Protein AF-A0A9X0D4T4-F1 (afdb_monomer)

Solvent-accessible surface area (backbone atoms only — not comparable to full-atom values): 9207 Å² total; per-residue (Å²): 117,72,68,51,59,40,46,72,45,82,53,63,69,61,28,42,54,52,50,53,58,51,48,72,70,42,60,69,71,60,30,54,51,49,54,53,46,39,51,50,53,17,57,51,31,72,43,23,92,80,70,70,37,40,46,59,63,51,12,64,61,49,25,68,76,72,54,79,79,67,90,88,65,51,74,67,57,53,60,59,43,52,60,27,39,20,51,43,44,21,44,51,21,50,55,42,35,51,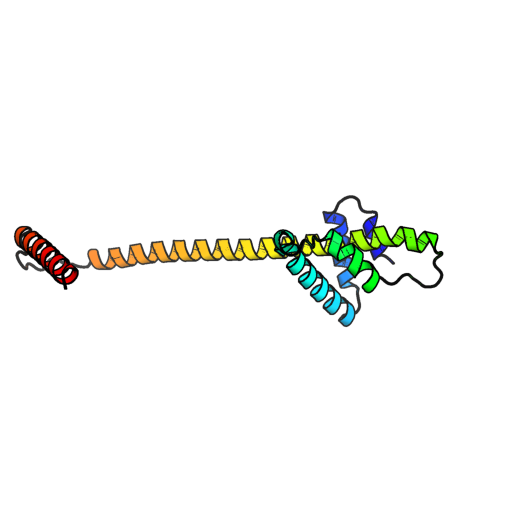51,52,53,52,53,54,50,53,51,53,53,53,49,52,51,50,54,51,53,51,51,53,50,54,55,49,56,56,49,59,66,63,77,61,70,72,91,70,98,71,87,76,87,53,74,65,57,58,49,51,53,54,51,54,53,51,53,54,55,54,57,63,73,76,110

Nearest PDB structures (foldseek):
  5c5s-assembly4_D  TM=9.580E-01  e=3.072E-06  Homo sapiens
  5hpy-assembly2_D  TM=9.624E-01  e=3.850E-06  Homo sapiens
  5c5s-assembly2_B  TM=9.501E-01  e=8.485E-06  Homo sapiens
  2osa-assembly1_A  TM=9.291E-01  e=1.510E-04  Homo sapiens
  3byi-assembly1_A  TM=8.716E-01  e=2.540E-03  Homo sapiens

Organism: NCBI:txid174260

Radius of gyration: 32.15 Å; Cα contacts (8 Å, |Δi|>4): 89; chains: 1; bounding box: 68×30×88 Å

Secondary structure (DSSP, 8-state):
-HHHHHTT---HHHHHHHHHHHHHTS-HHHHHHHHHHHHHHHHHHHTHHHH---HHHHHHHHHHHHSPPPTT--HHHHHHHHHHHHHHHHHHHHHHHHHHHHHHHHHHHHHHHHHHHHHHHHHHHHHHTTTT----------HHHHHHHHHHHHHHHHHHTT-

Sequence (163 aa):
MDFIRTAELTEEKLRLQALYSLVQKLPRASRNTLERLVFHLARISQHQEENLMNANALSIIWAQCIMATPPGMSALECMQDVGKQTKCLETLIIGQLSKIRSTINNIRVIDSASVSAHKSLSMLNLNDEDDGLVENDLEGETEEEKRLLTEQLFELREAESLS

Foldseek 3Di:
DVLLVLLVDPDLVSSLVSLVVVLVVDDPVLSVVLVVVLLVLLVVLVVCVPVVRHLLNVLLPCLPVNPDDDPPDDPVVVVVSSVSSSSSSSSSSVVSNVVVVVVVVVVVVVVVVVVVVVVVVVVVVVVVVVVPPDDDDDDDPDVVVVVVVVVVVVVVVVVVVVD

Mean predicted aligned error: 12.9 Å

pLDDT: mean 86.14, std 16.39, range [37.66, 98.69]

Structure (mmCIF, N/CA/C/O backbone):
data_AF-A0A9X0D4T4-F1
#
_entry.id   AF-A0A9X0D4T4-F1
#
loop_
_atom_site.group_PDB
_atom_site.id
_atom_site.type_symbol
_atom_site.label_atom_id
_atom_site.label_alt_id
_atom_site.label_comp_id
_atom_site.label_asym_id
_atom_site.label_entity_id
_atom_site.label_seq_id
_atom_site.pdbx_PDB_ins_code
_atom_site.Cartn_x
_atom_site.Cartn_y
_atom_site.Cartn_z
_atom_site.occupancy
_atom_site.B_iso_or_equiv
_atom_site.auth_seq_id
_atom_site.auth_comp_id
_atom_site.auth_asym_id
_atom_site.auth_atom_id
_atom_site.pdbx_PDB_model_num
ATOM 1 N N . MET A 1 1 ? 3.519 -2.052 -19.799 1.00 55.84 1 MET A N 1
ATOM 2 C CA . MET A 1 1 ? 3.297 -2.193 -18.345 1.00 55.84 1 MET A CA 1
ATOM 3 C C . MET A 1 1 ? 2.460 -1.021 -17.854 1.00 55.84 1 MET A C 1
ATOM 5 O O . MET A 1 1 ? 3.005 0.042 -17.588 1.00 55.84 1 MET A O 1
ATOM 9 N N . ASP A 1 2 ? 1.141 -1.192 -17.761 1.00 78.94 2 ASP A N 1
ATOM 10 C CA . ASP A 1 2 ? 0.229 -0.109 -17.351 1.00 78.94 2 ASP A CA 1
ATOM 11 C C . ASP A 1 2 ? 0.446 0.337 -15.898 1.00 78.94 2 ASP A C 1
ATOM 13 O O . ASP A 1 2 ? 0.215 1.498 -15.575 1.00 78.94 2 ASP A O 1
ATOM 17 N N . PHE A 1 3 ? 0.964 -0.550 -15.039 1.00 84.81 3 PHE A N 1
ATOM 18 C CA . PHE A 1 3 ? 1.282 -0.237 -13.643 1.00 84.81 3 PHE A CA 1
ATOM 19 C C . PHE A 1 3 ? 2.273 0.924 -13.525 1.00 84.81 3 PHE A C 1
ATOM 21 O O . PHE A 1 3 ? 1.989 1.893 -12.829 1.00 84.81 3 PHE A O 1
ATOM 28 N N . ILE A 1 4 ? 3.384 0.877 -14.262 1.00 88.12 4 ILE A N 1
ATOM 29 C CA . ILE A 1 4 ? 4.441 1.899 -14.213 1.00 88.12 4 ILE A CA 1
ATOM 30 C C . ILE A 1 4 ? 3.917 3.282 -14.607 1.00 88.12 4 ILE A C 1
ATOM 32 O O . ILE A 1 4 ? 4.277 4.279 -13.985 1.00 88.12 4 ILE A O 1
ATOM 36 N N . ARG A 1 5 ? 3.005 3.346 -15.585 1.00 90.38 5 ARG A N 1
ATOM 37 C CA . ARG A 1 5 ? 2.382 4.605 -16.026 1.00 90.38 5 ARG A CA 1
ATOM 38 C C . ARG A 1 5 ? 1.526 5.245 -14.936 1.00 90.38 5 ARG A C 1
ATOM 40 O O . ARG A 1 5 ? 1.469 6.463 -14.845 1.00 90.38 5 ARG A O 1
ATOM 47 N N . THR A 1 6 ? 0.910 4.456 -14.050 1.00 92.94 6 THR A N 1
ATOM 48 C CA . THR A 1 6 ? 0.145 5.030 -12.928 1.00 92.94 6 THR A CA 1
ATOM 49 C C . THR A 1 6 ? 1.018 5.842 -11.969 1.00 92.94 6 THR A C 1
ATOM 51 O O . THR A 1 6 ? 0.506 6.742 -11.307 1.00 92.94 6 THR A O 1
ATOM 54 N N . ALA A 1 7 ? 2.334 5.593 -11.918 1.00 91.50 7 ALA A N 1
ATOM 55 C CA . ALA A 1 7 ? 3.261 6.354 -11.081 1.00 91.50 7 ALA A CA 1
ATOM 56 C C . ALA A 1 7 ? 3.351 7.841 -11.478 1.00 91.50 7 ALA A C 1
ATOM 58 O O . ALA A 1 7 ? 3.723 8.675 -10.644 1.00 91.50 7 ALA A O 1
ATOM 59 N N . GLU A 1 8 ? 2.995 8.164 -12.724 1.00 92.12 8 GLU A N 1
ATOM 60 C CA . GLU A 1 8 ? 2.984 9.520 -13.287 1.00 92.12 8 GLU A CA 1
ATOM 61 C C . GLU A 1 8 ? 1.774 10.333 -12.809 1.00 92.12 8 GLU A C 1
ATOM 63 O O . GLU A 1 8 ? 1.803 11.559 -12.846 1.00 92.12 8 GLU A O 1
ATOM 68 N N . LEU A 1 9 ? 0.736 9.674 -12.280 1.00 93.56 9 LEU A N 1
ATOM 69 C CA . LEU A 1 9 ? -0.386 10.355 -11.641 1.00 93.56 9 LEU A CA 1
ATOM 70 C C . LEU A 1 9 ? 0.094 11.007 -10.340 1.00 93.56 9 LEU A C 1
ATOM 72 O O . LEU A 1 9 ? 0.525 10.310 -9.415 1.00 93.56 9 LEU A O 1
ATOM 76 N N . THR A 1 10 ? 0.008 12.336 -10.254 1.00 91.25 10 THR A N 1
ATOM 77 C CA . THR A 1 10 ? 0.389 13.104 -9.057 1.00 91.25 10 THR A CA 1
ATOM 78 C C . THR A 1 10 ? -0.567 12.819 -7.900 1.00 91.25 10 THR A C 1
ATOM 80 O O . THR A 1 10 ? -0.126 12.475 -6.802 1.00 91.25 10 THR A O 1
ATOM 83 N N . GLU A 1 11 ? -1.870 12.850 -8.185 1.00 94.38 11 GLU A N 1
ATOM 84 C CA . GLU A 1 11 ? -2.943 12.597 -7.222 1.00 94.38 11 GLU A CA 1
ATOM 85 C C . GLU A 1 11 ? -2.931 11.151 -6.715 1.00 94.38 11 GLU A C 1
ATOM 87 O O . GLU A 1 11 ? -3.200 10.201 -7.458 1.00 94.38 11 GLU A O 1
ATOM 92 N N . GLU A 1 12 ? -2.662 10.972 -5.421 1.00 93.19 12 GLU A N 1
ATOM 93 C CA . GLU A 1 12 ? -2.560 9.648 -4.797 1.00 93.19 12 GLU A CA 1
ATOM 94 C C . GLU A 1 12 ? -3.865 8.855 -4.886 1.00 93.19 12 GLU A C 1
ATOM 96 O O . GLU A 1 12 ? -3.841 7.665 -5.196 1.00 93.19 12 GLU A O 1
ATOM 101 N N . LYS A 1 13 ? -5.016 9.510 -4.684 1.00 94.50 13 LYS A N 1
ATOM 102 C CA . LYS A 1 13 ? -6.327 8.849 -4.762 1.00 94.50 13 LYS A CA 1
ATOM 103 C C . LYS A 1 13 ? -6.603 8.296 -6.160 1.00 94.50 13 LYS A C 1
ATOM 105 O O . LYS A 1 13 ? -7.050 7.157 -6.283 1.00 94.50 13 LYS A O 1
ATOM 110 N N . LEU A 1 14 ? -6.300 9.072 -7.204 1.00 96.19 14 LEU A N 1
ATOM 111 C CA . LEU A 1 14 ? -6.461 8.634 -8.594 1.00 96.19 14 LEU A CA 1
ATOM 112 C C . LEU A 1 14 ? -5.491 7.501 -8.925 1.00 96.19 14 LEU A C 1
ATOM 114 O O . LEU A 1 14 ? -5.887 6.499 -9.521 1.00 96.19 14 LEU A O 1
ATOM 118 N N . ARG A 1 15 ? -4.237 7.617 -8.474 1.00 96.81 15 ARG A N 1
ATOM 119 C CA . ARG A 1 15 ? -3.230 6.563 -8.622 1.00 96.81 15 ARG A CA 1
ATOM 120 C C . ARG A 1 15 ? -3.679 5.262 -7.965 1.00 96.81 15 ARG A C 1
ATOM 122 O O . ARG A 1 15 ? -3.619 4.212 -8.597 1.00 96.81 15 ARG A O 1
ATOM 129 N N . LEU A 1 16 ? -4.198 5.328 -6.741 1.00 97.19 16 LEU A N 1
ATOM 130 C CA . LEU A 1 16 ? -4.714 4.171 -6.012 1.00 97.19 16 LEU A CA 1
ATOM 131 C C . LEU A 1 16 ? -5.897 3.509 -6.736 1.00 97.19 16 LEU A C 1
ATOM 133 O O . LEU A 1 16 ? -5.929 2.287 -6.874 1.00 97.19 16 LEU A O 1
ATOM 137 N N . GLN A 1 17 ? -6.852 4.297 -7.236 1.00 96.81 17 GLN A N 1
ATOM 138 C CA . GLN A 1 17 ? -7.992 3.783 -8.005 1.00 96.81 17 GLN A CA 1
ATOM 139 C C . GLN A 1 17 ? -7.554 3.107 -9.312 1.00 96.81 17 GLN A C 1
ATOM 141 O O . GLN A 1 17 ? -8.026 2.010 -9.636 1.00 96.81 17 GLN A O 1
ATOM 146 N N . ALA A 1 18 ? -6.622 3.725 -10.043 1.00 96.88 18 ALA A N 1
ATOM 147 C CA . ALA A 1 18 ? -6.051 3.154 -11.257 1.00 96.88 18 ALA A CA 1
ATOM 148 C C . ALA A 1 18 ? -5.315 1.838 -10.960 1.00 96.88 18 ALA A C 1
ATOM 150 O O . ALA A 1 18 ? -5.552 0.833 -11.631 1.00 96.88 18 ALA A O 1
ATOM 151 N N . LEU A 1 19 ? -4.491 1.810 -9.907 1.00 96.81 19 LEU A N 1
ATOM 152 C CA . LEU A 1 19 ? -3.771 0.615 -9.469 1.00 96.81 19 LEU A CA 1
ATOM 153 C C . LEU A 1 19 ? -4.725 -0.520 -9.091 1.00 96.81 19 LEU A C 1
ATOM 155 O O . LEU A 1 19 ? -4.545 -1.634 -9.576 1.00 96.81 19 LEU A O 1
ATOM 159 N N . TYR A 1 20 ? -5.775 -0.263 -8.306 1.00 96.69 20 TYR A N 1
ATOM 160 C CA . TYR A 1 20 ? -6.770 -1.297 -7.999 1.00 96.69 20 TYR A CA 1
ATOM 161 C C . TYR A 1 20 ? -7.467 -1.826 -9.252 1.00 96.69 20 TYR A C 1
ATOM 163 O O . TYR A 1 20 ? -7.655 -3.035 -9.380 1.00 96.69 20 TYR A O 1
ATOM 171 N N . SER A 1 21 ? -7.783 -0.950 -10.206 1.00 96.62 21 SER A N 1
ATOM 172 C CA . SER A 1 21 ? -8.373 -1.358 -11.485 1.00 96.62 21 SER A CA 1
ATOM 173 C C . SER A 1 21 ? -7.435 -2.265 -12.286 1.00 96.62 21 SER A C 1
ATOM 175 O O . SER A 1 21 ? -7.891 -3.219 -12.912 1.00 96.62 21 SER A O 1
ATOM 177 N N . LEU A 1 22 ? -6.124 -2.009 -12.253 1.00 95.19 22 LEU A N 1
ATOM 178 C CA . LEU A 1 22 ? -5.122 -2.868 -12.888 1.00 95.19 22 LEU A CA 1
ATOM 179 C C . LEU A 1 22 ? -4.940 -4.198 -12.151 1.00 95.19 22 LEU A C 1
ATOM 181 O O . LEU A 1 22 ? -4.857 -5.238 -12.799 1.00 95.19 22 LEU A O 1
ATOM 185 N N . VAL A 1 23 ? -4.941 -4.191 -10.815 1.00 95.50 23 VAL A N 1
ATOM 186 C CA . VAL A 1 23 ? -4.877 -5.417 -10.000 1.00 95.50 23 VAL A CA 1
ATOM 187 C C . VAL A 1 23 ? -6.044 -6.350 -10.330 1.00 95.50 23 VAL A C 1
ATOM 189 O O . VAL A 1 23 ? -5.841 -7.555 -10.463 1.00 95.50 23 VAL A O 1
ATOM 192 N N . GLN A 1 24 ? -7.246 -5.811 -10.558 1.00 96.06 24 GLN A N 1
ATOM 193 C CA . GLN A 1 24 ? -8.405 -6.619 -10.951 1.00 96.06 24 GLN A CA 1
ATOM 194 C C . GLN A 1 24 ? -8.287 -7.263 -12.339 1.00 96.06 24 GLN A C 1
ATOM 196 O O . GLN A 1 24 ? -8.967 -8.254 -12.598 1.00 96.06 24 GLN A O 1
ATOM 201 N N . LYS A 1 25 ? -7.415 -6.746 -13.212 1.00 95.38 25 LYS A N 1
ATOM 202 C CA . LYS A 1 25 ? -7.147 -7.314 -14.544 1.00 95.38 25 LYS A CA 1
ATOM 203 C C . LYS A 1 25 ? -6.074 -8.407 -14.530 1.00 95.38 25 LYS A C 1
ATOM 205 O O . LYS A 1 25 ? -5.860 -9.048 -15.556 1.00 95.38 25 LYS A O 1
ATOM 210 N N . LEU A 1 26 ? -5.383 -8.618 -13.407 1.00 94.44 26 LEU A N 1
ATOM 211 C CA . LEU A 1 26 ? -4.378 -9.674 -13.291 1.00 94.44 26 LEU A CA 1
ATOM 212 C C . LEU A 1 26 ? -5.029 -11.069 -13.325 1.00 94.44 26 LEU A C 1
ATOM 214 O O . LEU A 1 26 ? -6.159 -11.237 -12.856 1.00 94.44 26 LEU A O 1
ATOM 218 N N . PRO A 1 27 ? -4.304 -12.105 -13.790 1.00 96.88 27 PRO A N 1
ATOM 219 C CA . PRO A 1 27 ? -4.736 -13.489 -13.633 1.00 96.88 27 PRO A CA 1
ATOM 220 C C . PRO A 1 27 ? -5.068 -13.807 -12.171 1.00 96.88 27 PRO A C 1
ATOM 222 O O . PRO A 1 27 ? -4.367 -13.362 -11.260 1.00 96.88 27 PRO A O 1
ATOM 225 N N . ARG A 1 28 ? -6.112 -14.615 -11.935 1.00 96.94 28 ARG A N 1
ATOM 226 C CA . ARG A 1 28 ? -6.659 -14.886 -10.589 1.00 96.94 28 ARG A CA 1
ATOM 227 C C . ARG A 1 28 ? -5.592 -15.275 -9.562 1.00 96.94 28 ARG A C 1
ATOM 229 O O . ARG A 1 28 ? -5.618 -14.758 -8.450 1.00 96.94 28 ARG A O 1
ATOM 236 N N . ALA A 1 29 ? -4.669 -16.166 -9.926 1.00 97.38 29 ALA A N 1
ATOM 237 C CA . ALA A 1 29 ? -3.600 -16.604 -9.029 1.00 97.38 29 ALA A CA 1
ATOM 238 C C . ALA A 1 29 ? -2.682 -15.435 -8.631 1.00 97.38 29 ALA A C 1
ATOM 240 O O . ALA A 1 29 ? -2.475 -15.189 -7.446 1.00 97.38 29 ALA A O 1
ATOM 241 N N . SER A 1 30 ? -2.206 -14.663 -9.611 1.00 95.00 30 SER A N 1
ATOM 242 C CA . SER A 1 30 ? -1.350 -13.493 -9.389 1.00 95.00 30 SER A CA 1
ATOM 243 C C . SER A 1 30 ? -2.058 -12.405 -8.582 1.00 95.00 30 SER A C 1
ATOM 245 O O . SER A 1 30 ? -1.464 -11.851 -7.659 1.00 95.00 30 SER A O 1
ATOM 247 N N . ARG A 1 31 ? -3.336 -12.134 -8.881 1.00 96.81 31 ARG A N 1
ATOM 248 C CA . ARG A 1 31 ? -4.159 -11.174 -8.136 1.00 96.81 31 ARG A CA 1
ATOM 249 C C . ARG A 1 31 ? -4.271 -11.561 -6.665 1.00 96.81 31 ARG A C 1
ATOM 251 O O . ARG A 1 31 ? -3.961 -10.746 -5.806 1.00 96.81 31 ARG A O 1
ATOM 258 N N . ASN A 1 32 ? -4.664 -12.803 -6.381 1.00 97.88 32 ASN A N 1
ATOM 259 C CA . ASN A 1 32 ? -4.851 -13.281 -5.012 1.00 97.88 32 ASN A CA 1
ATOM 260 C C . ASN A 1 32 ? -3.548 -13.198 -4.201 1.00 97.88 32 ASN A C 1
ATOM 262 O O . ASN A 1 32 ? -3.556 -12.757 -3.051 1.00 97.88 32 ASN A O 1
ATOM 266 N N . THR A 1 33 ? -2.424 -13.592 -4.806 1.00 97.69 33 THR A N 1
ATOM 267 C CA . THR A 1 33 ? -1.105 -13.490 -4.172 1.00 97.69 33 THR A CA 1
ATOM 268 C C . THR A 1 33 ? -0.735 -12.038 -3.891 1.00 97.69 33 THR A C 1
ATOM 270 O O . THR A 1 33 ? -0.312 -11.725 -2.779 1.00 97.69 33 THR A O 1
ATOM 273 N N . LEU A 1 34 ? -0.934 -11.139 -4.859 1.00 97.38 34 LEU A N 1
ATOM 274 C CA . LEU A 1 34 ? -0.620 -9.722 -4.696 1.00 97.38 34 LEU A CA 1
ATOM 275 C C . LEU A 1 34 ? -1.485 -9.066 -3.612 1.00 97.38 34 LEU A C 1
ATOM 277 O O . LEU A 1 34 ? -0.953 -8.368 -2.755 1.00 97.38 34 LEU A O 1
ATOM 281 N N . GLU A 1 35 ? -2.795 -9.318 -3.603 1.00 97.69 35 GLU A N 1
ATOM 282 C CA . GLU A 1 35 ? -3.707 -8.806 -2.572 1.00 97.69 35 GLU A CA 1
ATOM 283 C C . GLU A 1 35 ? -3.291 -9.285 -1.175 1.00 97.69 35 GLU A C 1
ATOM 285 O O . GLU A 1 35 ? -3.223 -8.486 -0.235 1.00 97.69 35 GLU A O 1
ATOM 290 N N . ARG A 1 36 ? -2.940 -10.572 -1.035 1.00 98.31 36 ARG A N 1
ATOM 291 C CA . ARG A 1 36 ? -2.478 -11.129 0.241 1.00 98.31 36 ARG A CA 1
ATOM 292 C C . ARG A 1 36 ? -1.145 -10.534 0.684 1.00 98.31 36 ARG A C 1
ATOM 294 O O . ARG A 1 36 ? -0.985 -10.242 1.870 1.00 98.31 36 ARG A O 1
ATOM 301 N N . LEU A 1 37 ? -0.213 -10.348 -0.245 1.00 98.31 37 LEU A N 1
ATOM 302 C CA . LEU A 1 37 ? 1.079 -9.732 0.031 1.00 98.31 37 LEU A CA 1
ATOM 303 C C . LEU A 1 37 ? 0.905 -8.280 0.481 1.00 98.31 37 LEU A C 1
ATOM 305 O O . LEU A 1 37 ? 1.379 -7.922 1.553 1.00 98.31 37 LEU A O 1
ATOM 309 N N . VAL A 1 38 ? 0.174 -7.461 -0.279 1.00 98.38 38 VAL A N 1
ATOM 310 C CA . VAL A 1 38 ? -0.075 -6.049 0.062 1.00 98.38 38 VAL A CA 1
ATOM 311 C C . VAL A 1 38 ? -0.758 -5.928 1.425 1.00 98.38 38 VAL A C 1
ATOM 313 O O . VAL A 1 38 ? -0.374 -5.083 2.231 1.00 98.38 38 VAL A O 1
ATOM 316 N N . PHE A 1 39 ? -1.719 -6.805 1.731 1.00 98.56 39 PHE A N 1
ATOM 317 C CA . PHE A 1 39 ? -2.328 -6.873 3.059 1.00 98.56 39 PHE A CA 1
ATOM 318 C C . PHE A 1 39 ? -1.302 -7.158 4.162 1.00 98.56 39 PHE A C 1
ATOM 320 O O . PHE A 1 39 ? -1.314 -6.503 5.205 1.00 98.56 39 PHE A O 1
ATOM 327 N N . HIS A 1 40 ? -0.406 -8.120 3.945 1.00 98.56 40 HIS A N 1
ATOM 328 C CA . HIS A 1 40 ? 0.636 -8.455 4.909 1.00 98.56 40 HIS A CA 1
ATOM 329 C C . HIS A 1 40 ? 1.629 -7.302 5.115 1.00 98.56 40 HIS A C 1
ATOM 331 O O . HIS A 1 40 ? 1.903 -6.938 6.257 1.00 98.56 40 HIS A O 1
ATOM 337 N N . LEU A 1 41 ? 2.096 -6.670 4.035 1.00 98.69 41 LEU A N 1
ATOM 338 C CA . LEU A 1 41 ? 2.993 -5.513 4.102 1.00 98.69 41 LEU A CA 1
ATOM 339 C C . LEU A 1 41 ? 2.339 -4.328 4.824 1.00 98.69 41 LEU A C 1
ATOM 341 O O . LEU A 1 41 ? 2.979 -3.681 5.648 1.00 98.69 41 LEU A O 1
ATOM 345 N N . ALA A 1 42 ? 1.046 -4.086 4.596 1.00 98.62 42 ALA A N 1
ATOM 346 C CA . ALA A 1 42 ? 0.301 -3.066 5.328 1.00 98.62 42 ALA A CA 1
ATOM 347 C C . ALA A 1 42 ? 0.246 -3.360 6.835 1.00 98.62 42 ALA A C 1
ATOM 349 O O . ALA A 1 42 ? 0.403 -2.445 7.640 1.00 98.62 42 ALA A O 1
ATOM 350 N N . ARG A 1 43 ? 0.091 -4.629 7.238 1.00 98.31 43 ARG A N 1
ATOM 351 C CA . ARG A 1 43 ? 0.171 -5.022 8.655 1.00 98.31 43 ARG A CA 1
ATOM 352 C C . ARG A 1 43 ? 1.567 -4.832 9.244 1.00 98.31 43 ARG A C 1
ATOM 354 O O . ARG A 1 43 ? 1.660 -4.427 10.397 1.00 98.31 43 ARG A O 1
ATOM 361 N N . ILE A 1 44 ? 2.633 -5.090 8.487 1.00 98.50 44 ILE A N 1
ATOM 362 C CA . ILE A 1 44 ? 4.002 -4.792 8.939 1.00 98.50 44 ILE A CA 1
ATOM 363 C C . ILE A 1 44 ? 4.151 -3.281 9.152 1.00 98.50 44 ILE A C 1
ATOM 365 O O . ILE A 1 44 ? 4.524 -2.857 10.243 1.00 98.50 44 ILE A O 1
ATOM 369 N N . SER A 1 45 ? 3.753 -2.473 8.164 1.00 98.44 45 SER A N 1
ATOM 370 C CA . SER A 1 45 ? 3.821 -1.008 8.245 1.00 98.44 45 SER A CA 1
ATOM 371 C C . SER A 1 45 ? 2.940 -0.409 9.342 1.00 98.44 45 SER A C 1
ATOM 373 O O . SER A 1 45 ? 3.217 0.693 9.809 1.00 98.44 45 SER A O 1
ATOM 375 N N . GLN A 1 46 ? 1.887 -1.104 9.776 1.00 98.06 46 GLN A N 1
ATOM 376 C CA . GLN A 1 46 ? 1.086 -0.689 10.927 1.00 98.06 46 GLN A CA 1
ATOM 377 C C . GLN A 1 46 ? 1.908 -0.653 12.225 1.00 98.06 46 GLN A C 1
ATOM 379 O O . GLN A 1 46 ? 1.617 0.181 13.075 1.00 98.06 46 GLN A O 1
ATOM 384 N N . HIS A 1 47 ? 2.934 -1.501 12.344 1.00 97.75 47 HIS A N 1
ATOM 385 C CA . HIS A 1 47 ? 3.822 -1.618 13.509 1.00 97.75 47 HIS A CA 1
ATOM 386 C C . HIS A 1 47 ? 5.184 -0.943 13.260 1.00 97.75 47 HIS A C 1
ATOM 388 O O . HIS A 1 47 ? 6.195 -1.327 13.846 1.00 97.75 47 HIS A O 1
ATOM 394 N N . GLN A 1 48 ? 5.230 0.047 12.360 1.00 97.94 48 GLN A N 1
ATOM 395 C CA . GLN A 1 48 ? 6.470 0.734 11.972 1.00 97.94 48 GLN A CA 1
ATOM 396 C C . GLN A 1 48 ? 7.198 1.421 13.136 1.00 97.94 48 GLN A C 1
ATOM 398 O O . GLN A 1 48 ? 8.398 1.642 13.040 1.00 97.94 48 GLN A O 1
ATOM 403 N N . GLU A 1 49 ? 6.501 1.752 14.226 1.00 97.62 49 GLU A N 1
ATOM 404 C CA . GLU A 1 49 ? 7.117 2.331 15.429 1.00 97.62 49 GLU A CA 1
ATOM 405 C C . GLU A 1 49 ? 8.034 1.327 16.148 1.00 97.62 49 GLU A C 1
ATOM 407 O O . GLU A 1 49 ? 9.011 1.727 16.771 1.00 97.62 49 GLU A O 1
ATOM 412 N N . GLU A 1 50 ? 7.766 0.026 16.003 1.00 98.00 50 GLU A N 1
ATOM 413 C CA . GLU A 1 50 ? 8.533 -1.053 16.634 1.00 98.00 50 GLU A CA 1
ATOM 414 C C . GLU A 1 50 ? 9.529 -1.697 15.661 1.00 98.00 50 GLU A C 1
ATOM 416 O O . GLU A 1 50 ? 10.668 -1.982 16.022 1.00 98.00 50 GLU A O 1
ATOM 421 N N . ASN A 1 51 ? 9.111 -1.937 14.413 1.00 97.50 51 ASN A N 1
ATOM 422 C CA . ASN A 1 51 ? 9.929 -2.648 13.425 1.00 97.50 51 ASN A CA 1
ATOM 423 C C . ASN A 1 51 ? 10.698 -1.730 12.462 1.00 97.50 51 ASN A C 1
ATOM 425 O O . ASN A 1 51 ? 11.488 -2.229 11.666 1.00 97.50 51 ASN A O 1
ATOM 429 N N . LEU A 1 52 ? 10.471 -0.412 12.522 1.00 97.94 52 LEU A N 1
ATOM 430 C CA . LEU A 1 52 ? 11.105 0.611 11.677 1.00 97.94 52 LEU A CA 1
ATOM 431 C C . LEU A 1 52 ? 10.831 0.464 10.165 1.00 97.94 52 LEU A C 1
ATOM 433 O O . LEU A 1 52 ? 11.452 1.140 9.345 1.00 97.94 52 LEU A O 1
ATOM 437 N N . MET A 1 53 ? 9.872 -0.380 9.776 1.00 98.19 53 MET A N 1
ATOM 438 C CA . MET A 1 53 ? 9.516 -0.654 8.386 1.00 98.19 53 MET A CA 1
ATOM 439 C C . MET A 1 53 ? 8.251 0.104 7.988 1.00 98.19 53 MET A C 1
ATOM 441 O O . MET A 1 53 ? 7.134 -0.406 8.087 1.00 98.19 53 MET A O 1
ATOM 445 N N . ASN A 1 54 ? 8.423 1.327 7.487 1.00 98.25 54 ASN A N 1
ATOM 446 C CA . ASN A 1 54 ? 7.332 2.086 6.876 1.00 98.25 54 ASN A CA 1
ATOM 447 C C . ASN A 1 54 ? 6.972 1.553 5.467 1.00 98.25 54 ASN A C 1
ATOM 449 O O . ASN A 1 54 ? 7.678 0.724 4.883 1.00 98.25 54 ASN A O 1
ATOM 453 N N . ALA A 1 55 ? 5.858 2.032 4.903 1.00 98.38 55 ALA A N 1
ATOM 454 C CA . ALA A 1 55 ? 5.373 1.592 3.592 1.00 98.38 55 ALA A CA 1
ATOM 455 C C . ALA A 1 55 ? 6.404 1.795 2.464 1.00 98.38 55 ALA A C 1
ATOM 457 O O . ALA A 1 55 ? 6.525 0.936 1.588 1.00 98.38 55 ALA A O 1
ATOM 458 N N . ASN A 1 56 ? 7.169 2.888 2.502 1.00 98.06 56 ASN A N 1
ATOM 459 C CA . ASN A 1 56 ? 8.210 3.180 1.521 1.00 98.06 56 ASN A CA 1
ATOM 460 C C . ASN A 1 56 ? 9.374 2.176 1.608 1.00 98.06 56 ASN A C 1
ATOM 462 O O . ASN A 1 56 ? 9.734 1.570 0.599 1.00 98.06 56 ASN A O 1
ATOM 466 N N . ALA A 1 57 ? 9.891 1.919 2.814 1.00 98.00 57 ALA A N 1
ATOM 467 C CA . ALA A 1 57 ? 10.978 0.973 3.065 1.00 98.00 57 ALA A CA 1
ATOM 468 C C . ALA A 1 57 ? 10.621 -0.442 2.589 1.00 98.00 57 ALA A C 1
ATOM 470 O O . ALA A 1 57 ? 11.406 -1.095 1.900 1.00 98.00 57 ALA A O 1
ATOM 471 N N . LEU A 1 58 ? 9.399 -0.896 2.886 1.00 98.38 58 LEU A N 1
ATOM 472 C CA . LEU A 1 58 ? 8.890 -2.171 2.379 1.00 98.38 58 LEU A CA 1
ATOM 473 C C . LEU A 1 58 ? 8.789 -2.169 0.850 1.00 98.38 58 LEU A C 1
ATOM 475 O O . LEU A 1 58 ? 9.108 -3.172 0.213 1.00 98.38 58 LEU A O 1
ATOM 479 N N . SER A 1 59 ? 8.374 -1.052 0.255 1.00 97.88 59 SER A N 1
ATOM 480 C CA . SER A 1 59 ? 8.192 -0.951 -1.193 1.00 97.88 59 SER A CA 1
ATOM 481 C C . SER A 1 59 ? 9.502 -1.011 -1.962 1.00 97.88 59 SER A C 1
ATOM 483 O O . SER A 1 59 ? 9.546 -1.668 -2.996 1.00 97.88 59 SER A O 1
ATOM 485 N N . ILE A 1 60 ? 10.571 -0.395 -1.451 1.00 96.12 60 ILE A N 1
ATOM 486 C CA . ILE A 1 60 ? 11.903 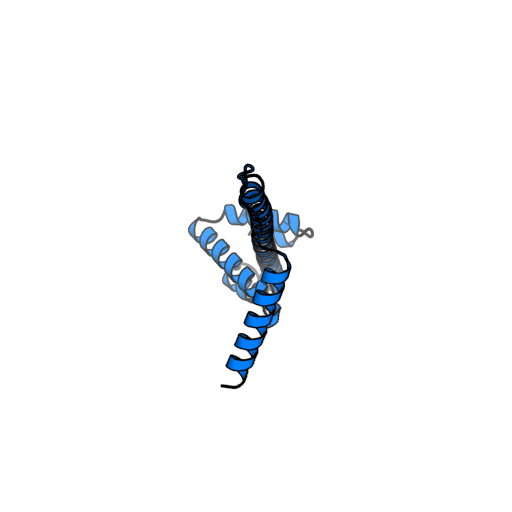-0.434 -2.076 1.00 96.12 60 ILE A CA 1
ATOM 487 C C . ILE A 1 60 ? 12.378 -1.885 -2.249 1.00 96.12 60 ILE A C 1
ATOM 489 O O . ILE A 1 60 ? 12.907 -2.245 -3.298 1.00 96.12 60 ILE A O 1
ATOM 493 N N . ILE A 1 61 ? 12.144 -2.729 -1.242 1.00 95.06 61 ILE A N 1
ATOM 494 C CA . ILE A 1 61 ? 12.557 -4.138 -1.243 1.00 95.06 61 ILE A CA 1
ATOM 495 C C . ILE A 1 61 ? 11.622 -4.968 -2.129 1.00 95.06 61 ILE A C 1
ATOM 497 O O . ILE A 1 61 ? 12.059 -5.668 -3.041 1.00 95.06 61 ILE A O 1
ATOM 501 N N . TRP A 1 62 ? 10.316 -4.891 -1.867 1.00 96.94 62 TRP A N 1
ATOM 502 C CA . TRP A 1 62 ? 9.347 -5.810 -2.460 1.00 96.94 62 TRP A CA 1
ATOM 503 C C . TRP A 1 62 ? 8.976 -5.471 -3.899 1.00 96.94 62 TRP A C 1
ATOM 505 O O . TRP A 1 62 ? 8.610 -6.381 -4.644 1.00 96.94 62 TRP A O 1
ATOM 515 N N . ALA A 1 63 ? 9.085 -4.208 -4.325 1.00 94.94 63 ALA A N 1
ATOM 516 C CA . ALA A 1 63 ? 8.758 -3.823 -5.695 1.00 94.94 63 ALA A CA 1
ATOM 517 C C . ALA A 1 63 ? 9.641 -4.566 -6.705 1.00 94.94 63 ALA A C 1
ATOM 519 O O . ALA A 1 63 ? 9.124 -5.075 -7.696 1.00 94.94 63 ALA A O 1
ATOM 520 N N . GLN A 1 64 ? 10.930 -4.730 -6.393 1.00 90.31 64 GLN A N 1
ATOM 521 C CA . GLN A 1 64 ? 11.886 -5.446 -7.244 1.00 90.31 64 GLN A CA 1
ATOM 522 C C . GLN A 1 64 ? 11.607 -6.955 -7.311 1.00 90.31 64 GLN A C 1
ATOM 524 O O . GLN A 1 64 ? 11.933 -7.610 -8.297 1.00 90.31 64 GLN A O 1
ATOM 529 N N . CYS A 1 65 ? 10.968 -7.519 -6.283 1.00 91.19 65 CYS A N 1
ATOM 530 C CA . CYS A 1 65 ? 10.613 -8.937 -6.248 1.00 91.19 65 CYS A CA 1
ATOM 531 C C . CYS A 1 65 ? 9.334 -9.258 -7.034 1.00 91.19 65 CYS A C 1
ATOM 533 O O . CYS A 1 65 ? 9.168 -10.387 -7.490 1.00 91.19 65 CYS A O 1
ATOM 535 N N . ILE A 1 66 ? 8.411 -8.298 -7.158 1.00 91.38 66 ILE A N 1
ATOM 536 C CA . ILE A 1 66 ? 7.077 -8.543 -7.733 1.00 91.38 66 ILE A CA 1
ATOM 537 C C . ILE A 1 66 ? 6.867 -7.885 -9.100 1.00 91.38 66 ILE A C 1
ATOM 539 O O . ILE A 1 66 ? 6.005 -8.328 -9.859 1.00 91.38 66 ILE A O 1
ATOM 543 N N . MET A 1 67 ? 7.616 -6.826 -9.419 1.00 87.62 67 MET A N 1
ATOM 544 C CA . MET A 1 67 ? 7.535 -6.117 -10.694 1.00 87.62 67 MET A CA 1
ATOM 545 C C . MET A 1 67 ? 8.766 -6.454 -11.530 1.00 87.62 67 MET A C 1
ATOM 547 O O . MET A 1 67 ? 9.827 -5.864 -11.366 1.00 87.62 67 MET A O 1
ATOM 551 N N . ALA A 1 68 ? 8.619 -7.420 -12.435 1.00 78.31 68 ALA A N 1
ATOM 552 C CA . ALA A 1 68 ? 9.691 -7.777 -13.352 1.00 78.31 68 ALA A CA 1
ATOM 553 C C . ALA A 1 68 ? 9.859 -6.711 -14.443 1.00 78.31 68 ALA A C 1
ATOM 555 O O . ALA A 1 68 ? 8.879 -6.257 -15.047 1.00 78.31 68 ALA A O 1
ATOM 556 N N . THR A 1 69 ? 11.110 -6.363 -14.730 1.00 73.38 69 THR A N 1
ATOM 557 C CA . THR A 1 69 ? 11.468 -5.555 -15.894 1.00 73.38 69 THR A CA 1
ATOM 558 C C . THR A 1 69 ? 11.203 -6.354 -17.177 1.00 73.38 69 THR A C 1
ATOM 560 O O . THR A 1 69 ? 11.669 -7.490 -17.295 1.00 73.38 69 THR A O 1
ATOM 563 N N . PRO A 1 70 ? 10.472 -5.790 -18.153 1.00 75.38 70 PRO A N 1
ATOM 564 C CA . PRO A 1 70 ? 10.317 -6.387 -19.473 1.00 75.38 70 PRO A CA 1
ATOM 565 C C . PRO A 1 70 ? 11.663 -6.716 -20.149 1.00 75.38 70 PRO A C 1
ATOM 567 O O . PRO A 1 70 ? 12.607 -5.926 -20.058 1.00 75.38 70 PRO A O 1
ATOM 570 N N . PRO A 1 71 ? 11.762 -7.843 -20.877 1.00 76.50 71 PRO A N 1
ATOM 571 C CA . PRO A 1 71 ? 12.951 -8.148 -21.664 1.00 76.50 71 PRO A CA 1
ATOM 572 C C . PRO A 1 71 ? 13.159 -7.094 -22.762 1.00 76.50 71 PRO A C 1
ATOM 574 O O . PRO A 1 71 ? 12.207 -6.685 -23.424 1.00 76.50 71 PRO A O 1
ATOM 577 N N . GLY A 1 72 ? 14.412 -6.677 -22.965 1.00 80.62 72 GLY A N 1
ATOM 578 C CA . GLY A 1 72 ? 14.794 -5.720 -24.011 1.00 80.62 72 GLY A CA 1
ATOM 579 C C . GLY A 1 72 ? 14.849 -4.248 -23.587 1.00 80.62 72 GLY A C 1
ATOM 580 O O . GLY A 1 72 ? 15.169 -3.414 -24.427 1.00 80.62 72 GLY A O 1
ATOM 581 N N . MET A 1 73 ? 14.585 -3.918 -22.316 1.00 83.94 73 MET A N 1
ATOM 582 C CA . MET A 1 73 ? 14.818 -2.565 -21.792 1.00 83.94 73 MET A CA 1
ATOM 583 C C . MET A 1 73 ? 16.309 -2.292 -21.572 1.00 83.94 73 MET A C 1
ATOM 585 O O . MET A 1 73 ? 17.063 -3.165 -21.131 1.00 83.94 73 MET A O 1
ATOM 589 N N . SER A 1 74 ? 16.733 -1.062 -21.861 1.00 88.56 74 SER A N 1
ATOM 590 C CA . SER A 1 74 ? 18.089 -0.601 -21.564 1.00 88.56 74 SER A CA 1
ATOM 591 C C . SER A 1 74 ? 18.303 -0.428 -20.057 1.00 88.56 74 SER A C 1
ATOM 593 O O . SER A 1 74 ? 17.362 -0.195 -19.300 1.00 88.56 74 SER A O 1
ATOM 595 N N . ALA A 1 75 ? 19.562 -0.477 -19.608 1.00 86.69 75 ALA A N 1
ATOM 596 C CA . ALA A 1 75 ? 19.898 -0.294 -18.193 1.00 86.69 75 ALA A CA 1
ATOM 597 C C . ALA A 1 75 ? 19.370 1.038 -17.623 1.00 86.69 75 ALA A C 1
ATOM 599 O O . ALA A 1 75 ? 18.908 1.079 -16.485 1.00 86.69 75 ALA A O 1
ATOM 600 N N . LEU A 1 76 ? 19.385 2.108 -18.425 1.00 87.62 76 LEU A N 1
ATOM 601 C CA . LEU A 1 76 ? 18.873 3.417 -18.020 1.00 87.62 76 LEU A CA 1
ATOM 602 C C . LEU A 1 76 ? 17.356 3.396 -17.792 1.00 87.62 76 LEU A C 1
ATOM 604 O O . LEU A 1 76 ? 16.885 3.919 -16.785 1.00 87.62 76 LEU A O 1
ATOM 608 N N . GLU A 1 77 ? 16.594 2.778 -18.696 1.00 85.56 77 GLU A N 1
ATOM 609 C CA . GLU A 1 77 ? 15.138 2.670 -18.556 1.00 85.56 77 GLU A CA 1
ATOM 610 C C . GLU A 1 77 ? 14.762 1.801 -17.350 1.00 85.56 77 GLU A C 1
ATOM 612 O O . GLU A 1 77 ? 13.879 2.168 -16.577 1.00 85.56 77 GLU A O 1
ATOM 617 N N . CYS A 1 78 ? 15.488 0.700 -17.119 1.00 85.94 78 CYS A N 1
ATOM 618 C CA . CYS A 1 78 ? 15.324 -0.120 -15.918 1.00 85.94 78 CYS A CA 1
ATOM 619 C C . CYS A 1 78 ? 15.503 0.716 -14.646 1.00 85.94 78 CYS A C 1
ATOM 621 O O . CYS A 1 78 ? 14.670 0.657 -13.747 1.00 85.94 78 CYS A O 1
ATOM 623 N N . MET A 1 79 ? 16.568 1.525 -14.582 1.00 86.12 79 MET A N 1
ATOM 624 C CA . MET A 1 79 ? 16.848 2.385 -13.429 1.00 86.12 79 MET A CA 1
ATOM 625 C C . MET A 1 79 ? 15.756 3.438 -13.200 1.00 86.12 79 MET A C 1
ATOM 627 O O . MET A 1 79 ? 15.427 3.734 -12.052 1.00 86.12 79 MET A O 1
ATOM 631 N 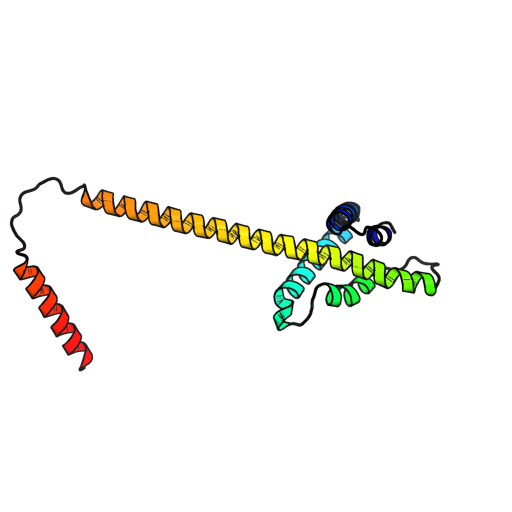N . GLN A 1 80 ? 15.171 3.988 -14.267 1.00 86.50 80 GLN A N 1
ATOM 632 C CA . GLN A 1 80 ? 14.058 4.938 -14.163 1.00 86.50 80 GLN A CA 1
ATOM 633 C C . GLN A 1 80 ? 12.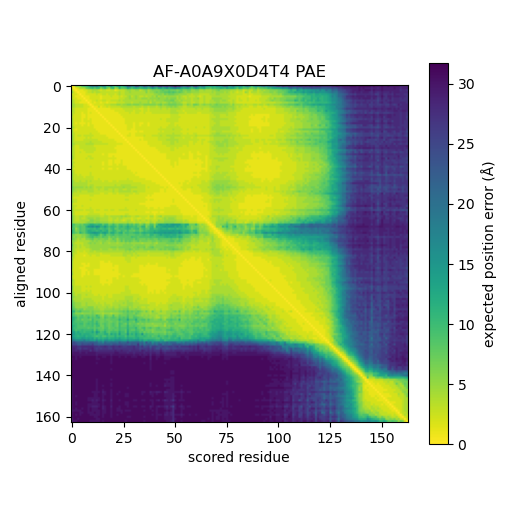781 4.278 -13.628 1.00 86.50 80 GLN A C 1
ATOM 635 O O . GLN A 1 80 ? 12.036 4.892 -12.856 1.00 86.50 80 GLN A O 1
ATOM 640 N N . ASP A 1 81 ? 12.542 3.020 -13.994 1.00 90.25 81 ASP A N 1
ATOM 641 C CA . ASP A 1 81 ? 11.354 2.285 -13.574 1.00 90.25 81 ASP A CA 1
ATOM 642 C C . ASP A 1 81 ? 11.408 1.838 -12.110 1.00 90.25 81 ASP A C 1
ATOM 644 O O . ASP A 1 81 ? 10.352 1.754 -11.487 1.00 90.25 81 ASP A O 1
ATOM 648 N N . VAL A 1 82 ? 12.590 1.655 -11.508 1.00 91.38 82 VAL A N 1
ATOM 649 C CA . VAL A 1 82 ? 12.735 1.280 -10.082 1.00 91.38 82 VAL A CA 1
ATOM 650 C C . VAL A 1 82 ? 11.960 2.229 -9.161 1.00 91.38 82 VAL A C 1
ATOM 652 O O . VAL A 1 82 ? 11.194 1.792 -8.294 1.00 91.38 82 VAL A O 1
ATOM 655 N N . GLY A 1 83 ? 12.106 3.542 -9.364 1.00 92.62 83 GLY A N 1
ATOM 656 C CA . GLY A 1 83 ? 11.389 4.543 -8.569 1.00 92.62 83 GLY A CA 1
ATOM 657 C C . GLY A 1 83 ? 9.876 4.491 -8.797 1.00 92.62 83 GLY A C 1
ATOM 658 O O . GLY A 1 83 ? 9.090 4.574 -7.850 1.00 92.62 83 GLY A O 1
ATOM 659 N N . LYS A 1 84 ? 9.450 4.281 -10.048 1.00 93.75 84 LYS A N 1
ATOM 660 C CA . LYS A 1 84 ? 8.030 4.169 -10.410 1.00 93.75 84 LYS A CA 1
ATOM 661 C C . LYS A 1 84 ? 7.391 2.908 -9.821 1.00 93.75 84 LYS A C 1
ATOM 663 O O . LYS A 1 84 ? 6.295 2.989 -9.267 1.00 93.75 84 LYS A O 1
ATOM 668 N N . GLN A 1 85 ? 8.081 1.770 -9.884 1.00 94.12 85 GLN A N 1
ATOM 669 C CA . GLN A 1 85 ? 7.669 0.500 -9.281 1.00 94.12 85 GLN A CA 1
ATOM 670 C C . GLN A 1 85 ? 7.485 0.646 -7.769 1.00 94.12 85 GLN A C 1
ATOM 672 O O . GLN A 1 85 ? 6.433 0.294 -7.230 1.00 94.12 85 GLN A O 1
ATOM 677 N N . THR A 1 86 ? 8.480 1.244 -7.107 1.00 95.56 86 THR A N 1
ATOM 678 C CA . THR A 1 86 ? 8.458 1.521 -5.666 1.00 95.56 86 THR A CA 1
ATOM 679 C C . THR A 1 86 ? 7.241 2.369 -5.299 1.00 95.56 86 THR A C 1
ATOM 681 O O . THR A 1 86 ? 6.451 1.977 -4.444 1.00 95.56 86 THR A O 1
ATOM 684 N N . LYS A 1 87 ? 7.013 3.476 -6.018 1.00 95.88 87 LYS A N 1
ATOM 685 C CA . LYS A 1 87 ? 5.872 4.379 -5.794 1.00 95.88 87 LYS A CA 1
ATOM 686 C C . LYS A 1 87 ? 4.516 3.690 -5.985 1.00 95.88 87 LYS A C 1
ATOM 688 O O . LYS A 1 87 ? 3.566 3.966 -5.246 1.00 95.88 87 LYS A O 1
ATOM 693 N N . CYS A 1 88 ? 4.400 2.805 -6.975 1.00 96.12 88 CYS A N 1
ATOM 694 C CA . CYS A 1 88 ? 3.171 2.046 -7.214 1.00 96.12 88 CYS A CA 1
ATOM 695 C C . CYS A 1 88 ? 2.853 1.109 -6.047 1.00 96.12 88 CYS A C 1
ATOM 697 O O . CYS A 1 88 ? 1.721 1.097 -5.557 1.00 96.12 88 CYS A O 1
ATOM 699 N N . LEU A 1 89 ? 3.847 0.345 -5.587 1.00 97.06 89 LEU A N 1
ATOM 700 C CA . LEU A 1 89 ? 3.667 -0.575 -4.469 1.00 97.06 89 LEU A CA 1
ATOM 701 C C . LEU A 1 89 ? 3.386 0.174 -3.161 1.00 97.06 89 LEU A C 1
ATOM 703 O O . LEU A 1 89 ? 2.470 -0.202 -2.431 1.00 97.06 89 LEU A O 1
ATOM 707 N N . GLU A 1 90 ? 4.085 1.280 -2.915 1.00 97.94 90 GLU A N 1
ATOM 708 C CA . GLU A 1 90 ? 3.868 2.120 -1.737 1.00 97.94 90 GLU A CA 1
ATOM 709 C C . GLU A 1 90 ? 2.429 2.633 -1.681 1.00 97.94 90 GLU A C 1
ATOM 711 O O . GLU A 1 90 ? 1.761 2.512 -0.654 1.00 97.94 90 GLU A O 1
ATOM 716 N N . THR A 1 91 ? 1.912 3.110 -2.816 1.00 98.00 91 THR A N 1
ATOM 717 C CA . THR A 1 91 ? 0.525 3.583 -2.920 1.00 98.00 91 THR A CA 1
ATOM 718 C C . THR A 1 91 ? -0.474 2.473 -2.567 1.00 98.00 91 THR A C 1
ATOM 720 O O . THR A 1 91 ? -1.443 2.718 -1.847 1.00 98.00 91 THR A O 1
ATOM 723 N N . LEU A 1 92 ? -0.236 1.235 -3.020 1.00 98.06 92 LEU A N 1
ATOM 724 C CA . LEU A 1 92 ? -1.075 0.083 -2.670 1.00 98.06 92 LEU A CA 1
ATOM 725 C C . LEU A 1 92 ? -1.021 -0.242 -1.170 1.00 98.06 92 LEU A C 1
ATOM 727 O O . LEU A 1 92 ? -2.069 -0.494 -0.569 1.00 98.06 92 LEU A O 1
ATOM 731 N N . ILE A 1 93 ? 0.170 -0.219 -0.564 1.00 98.50 93 ILE A N 1
ATOM 732 C CA . ILE A 1 93 ? 0.361 -0.498 0.867 1.00 98.50 93 ILE A CA 1
ATOM 733 C C . ILE A 1 93 ? -0.328 0.569 1.720 1.00 98.50 93 ILE A C 1
ATOM 735 O O . ILE A 1 93 ? -1.083 0.215 2.625 1.00 98.50 93 ILE A O 1
ATOM 739 N N . ILE A 1 94 ? -0.135 1.856 1.416 1.00 98.19 94 ILE A N 1
ATOM 740 C CA . ILE A 1 94 ? -0.772 2.971 2.136 1.00 98.19 94 ILE A CA 1
ATOM 741 C C . ILE A 1 94 ? -2.296 2.878 2.028 1.00 98.19 94 ILE A C 1
ATOM 743 O O . ILE A 1 94 ? -3.000 2.954 3.040 1.00 98.19 94 ILE A O 1
ATOM 747 N N . GLY A 1 95 ? -2.817 2.638 0.819 1.00 98.12 95 GLY A N 1
ATOM 748 C CA . GLY A 1 95 ? -4.249 2.452 0.600 1.00 98.12 95 GLY A CA 1
ATOM 749 C C . GLY A 1 95 ? -4.816 1.287 1.415 1.00 98.12 95 GLY A C 1
ATOM 750 O O . GLY A 1 95 ? -5.879 1.409 2.028 1.00 98.12 95 GLY A O 1
ATOM 751 N N . GLN A 1 96 ? -4.087 0.172 1.488 1.00 98.44 96 GLN A N 1
ATOM 752 C CA . GLN A 1 96 ? -4.495 -0.988 2.275 1.00 98.44 96 GLN A CA 1
ATOM 753 C C . GLN A 1 96 ? -4.399 -0.744 3.789 1.00 98.44 96 GLN A C 1
ATOM 755 O O . GLN A 1 96 ? -5.299 -1.148 4.526 1.00 98.44 96 GLN A O 1
ATOM 760 N N . LEU A 1 97 ? -3.366 -0.045 4.261 1.00 98.12 97 LEU A N 1
ATOM 761 C CA . LEU A 1 97 ? -3.219 0.355 5.661 1.00 98.12 97 LEU A CA 1
ATOM 762 C C . LEU A 1 97 ? -4.367 1.274 6.102 1.00 98.12 97 LEU A C 1
ATOM 764 O O . LEU A 1 97 ? -4.932 1.084 7.179 1.00 98.12 97 LEU A O 1
ATOM 768 N N . SER A 1 98 ? -4.758 2.225 5.250 1.00 97.88 98 SER A N 1
ATOM 769 C CA . SER A 1 98 ? -5.907 3.102 5.495 1.00 97.88 98 SER A CA 1
ATOM 770 C C . SER A 1 98 ? -7.211 2.307 5.639 1.00 97.88 98 SER A C 1
ATOM 772 O O . SER A 1 98 ? -7.948 2.495 6.610 1.00 97.88 98 SER A O 1
ATOM 774 N N . LYS A 1 99 ? -7.453 1.327 4.753 1.00 97.69 99 LYS A N 1
ATOM 775 C CA . LYS A 1 99 ? -8.606 0.412 4.858 1.00 97.69 99 LYS A CA 1
ATOM 776 C C . LYS A 1 99 ? -8.599 -0.398 6.155 1.00 97.69 99 LYS A C 1
ATOM 778 O O . LYS A 1 99 ? -9.644 -0.519 6.794 1.00 97.69 99 LYS A O 1
ATOM 783 N N . ILE A 1 100 ? -7.443 -0.932 6.560 1.00 97.38 100 ILE A 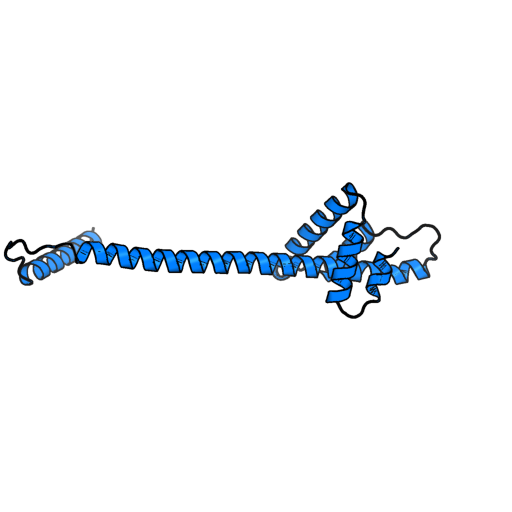N 1
ATOM 784 C CA . ILE A 1 100 ? -7.298 -1.686 7.817 1.00 97.38 100 ILE A CA 1
ATOM 785 C C . ILE A 1 100 ? -7.666 -0.796 9.010 1.00 97.38 100 ILE A C 1
ATOM 787 O O . ILE A 1 100 ? -8.507 -1.177 9.822 1.00 97.38 100 ILE A O 1
ATOM 791 N N . ARG A 1 101 ? -7.098 0.414 9.085 1.00 97.12 101 ARG A N 1
ATOM 792 C CA . ARG A 1 101 ? -7.370 1.373 10.167 1.00 97.12 101 ARG A CA 1
ATOM 793 C C . ARG A 1 101 ? -8.841 1.783 10.219 1.00 97.12 101 ARG A C 1
ATOM 795 O O . ARG A 1 101 ? -9.434 1.768 11.292 1.00 97.12 101 ARG A O 1
ATOM 802 N N . SER A 1 102 ? -9.442 2.091 9.069 1.00 97.62 102 SER A N 1
ATOM 803 C CA . SER A 1 102 ? -10.867 2.428 8.986 1.00 97.62 102 SER A CA 1
ATOM 804 C C . SER A 1 102 ? -11.752 1.270 9.454 1.00 97.62 102 SER A C 1
ATOM 806 O O . SER A 1 102 ? -12.665 1.491 10.242 1.00 97.62 102 SER A O 1
ATOM 808 N N . THR A 1 103 ? -11.439 0.035 9.053 1.00 97.06 103 THR A N 1
ATOM 809 C CA . THR A 1 103 ? -12.189 -1.155 9.485 1.00 97.06 103 THR A CA 1
ATOM 810 C C . THR A 1 103 ? -12.110 -1.350 11.000 1.00 97.06 103 THR A C 1
ATOM 812 O O . THR A 1 103 ? -13.135 -1.566 11.638 1.00 97.06 103 THR A O 1
ATOM 815 N N . ILE A 1 104 ? -10.921 -1.211 11.598 1.00 95.69 104 ILE A N 1
ATOM 816 C CA . ILE A 1 104 ? -10.736 -1.313 13.056 1.00 95.69 104 ILE A CA 1
ATOM 817 C C . ILE A 1 104 ? -11.521 -0.219 13.790 1.00 95.69 104 ILE A C 1
ATOM 819 O O . ILE A 1 104 ? -12.171 -0.498 14.796 1.00 95.69 104 ILE A O 1
ATOM 823 N N . ASN A 1 105 ? -11.497 1.014 13.284 1.00 96.69 105 ASN A N 1
ATOM 824 C CA . ASN A 1 105 ? -12.255 2.112 13.881 1.00 96.69 105 ASN A CA 1
ATOM 825 C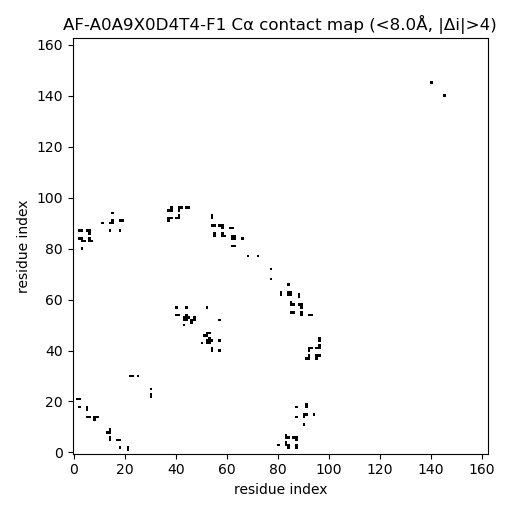 C . ASN A 1 105 ? -13.765 1.862 13.812 1.00 96.69 105 ASN A C 1
ATOM 827 O O . ASN A 1 105 ? -14.451 2.070 14.807 1.00 96.69 105 ASN A O 1
ATOM 831 N N . ASN A 1 106 ? -14.272 1.350 12.688 1.00 97.19 106 ASN A N 1
ATOM 832 C CA . ASN A 1 106 ? -15.685 0.992 12.560 1.00 97.19 106 ASN A CA 1
ATOM 833 C C . ASN A 1 106 ? -16.087 -0.086 13.577 1.00 97.19 106 ASN A C 1
ATOM 835 O O . ASN A 1 106 ? -17.135 0.035 14.202 1.00 97.19 106 ASN A O 1
ATOM 839 N N . ILE A 1 107 ? -15.235 -1.096 13.795 1.00 96.12 107 ILE A N 1
ATOM 840 C CA . ILE A 1 107 ? -15.469 -2.130 14.816 1.00 96.12 107 ILE A CA 1
ATOM 841 C C . ILE A 1 107 ? -15.560 -1.499 16.212 1.00 96.12 107 ILE A C 1
ATOM 843 O O . ILE A 1 107 ? -16.510 -1.768 16.938 1.00 96.12 107 ILE A O 1
ATOM 847 N N . ARG A 1 108 ? -14.620 -0.614 16.570 1.00 96.12 108 ARG A N 1
ATOM 848 C CA . ARG A 1 108 ? -14.615 0.071 17.877 1.00 96.12 108 ARG A CA 1
ATOM 849 C C . ARG A 1 108 ? -15.856 0.934 18.106 1.00 96.12 108 ARG A C 1
ATOM 851 O O . ARG A 1 108 ? -16.378 0.970 19.214 1.00 96.12 108 ARG A O 1
ATOM 858 N N . VAL A 1 109 ? -16.324 1.628 17.069 1.00 97.00 109 VAL A N 1
ATOM 859 C CA . VAL A 1 109 ? -17.542 2.449 17.144 1.00 97.00 109 VAL A CA 1
ATOM 860 C C . VAL A 1 109 ? -18.768 1.576 17.405 1.00 97.00 109 VAL A C 1
ATOM 862 O O . VAL A 1 109 ? -19.574 1.904 18.273 1.00 97.00 109 VAL A O 1
ATOM 865 N N . ILE A 1 110 ? -18.891 0.453 16.691 1.00 95.12 110 ILE A N 1
ATOM 866 C CA . ILE A 1 110 ? -20.001 -0.492 16.875 1.00 95.12 110 ILE A CA 1
ATOM 867 C C . ILE A 1 110 ? -19.976 -1.093 18.286 1.00 95.12 110 ILE A C 1
ATOM 869 O O . ILE A 1 110 ? -21.016 -1.165 18.936 1.00 95.12 110 ILE A O 1
ATOM 873 N N . ASP A 1 111 ? -18.799 -1.467 18.781 1.00 96.31 111 ASP A N 1
ATOM 874 C CA . ASP A 1 111 ? -18.625 -2.028 20.123 1.00 96.31 111 ASP A CA 1
ATOM 875 C C . ASP A 1 111 ? -19.033 -1.031 21.223 1.00 96.31 111 ASP A C 1
ATOM 877 O O . ASP A 1 111 ? -19.839 -1.342 22.099 1.00 96.31 111 ASP A O 1
ATOM 881 N N . SER A 1 112 ? -18.591 0.226 21.112 1.00 96.06 112 SER A N 1
ATOM 882 C CA . SER A 1 112 ? -18.997 1.297 22.030 1.00 96.06 112 SER A CA 1
ATOM 883 C C . SER A 1 112 ? -20.507 1.553 22.010 1.00 96.06 112 SER A C 1
ATOM 885 O O . SER A 1 112 ? -21.111 1.734 23.071 1.00 96.06 112 SER A O 1
ATOM 887 N N . ALA A 1 113 ? -21.128 1.545 20.826 1.00 95.69 113 ALA A N 1
ATOM 888 C CA . ALA A 1 113 ? -22.574 1.694 20.697 1.00 95.69 113 ALA A CA 1
ATOM 889 C C . ALA A 1 113 ? -23.323 0.526 21.360 1.00 95.69 113 ALA A C 1
ATOM 891 O O . ALA A 1 113 ? -24.308 0.755 22.061 1.00 95.69 113 ALA A O 1
ATOM 892 N N . SER A 1 114 ? -22.820 -0.703 21.202 1.00 95.56 114 SER A N 1
ATOM 893 C CA . SER A 1 114 ? -23.364 -1.903 21.847 1.00 95.56 114 SER A CA 1
ATOM 894 C C . SER A 1 114 ? -23.288 -1.817 23.373 1.00 95.56 114 SER A C 1
ATOM 896 O O . SER A 1 114 ? -24.290 -2.038 24.050 1.00 95.56 114 SER A O 1
A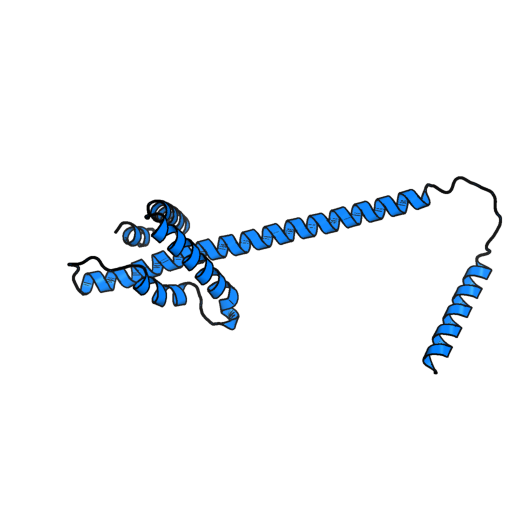TOM 898 N N . VAL A 1 115 ? -22.133 -1.434 23.929 1.00 96.00 115 VAL A N 1
ATOM 899 C CA . VAL A 1 115 ? -21.958 -1.253 25.382 1.00 96.00 115 VAL A CA 1
ATOM 900 C C . VAL A 1 115 ? -22.892 -0.170 25.925 1.00 96.00 115 VAL A C 1
ATOM 902 O O . VAL A 1 115 ? -23.513 -0.361 26.970 1.00 96.00 115 VAL A O 1
ATOM 905 N N . SER A 1 116 ? -23.032 0.950 25.212 1.00 95.75 116 SER A N 1
ATOM 906 C CA . SER A 1 116 ? -23.949 2.029 25.596 1.00 95.75 116 SER A CA 1
ATOM 907 C C . SER A 1 116 ? -25.407 1.555 25.618 1.00 95.75 116 SER A C 1
ATOM 909 O O . SER A 1 116 ? -26.104 1.750 26.612 1.00 95.75 116 SER A O 1
ATOM 911 N N . ALA A 1 117 ? -25.847 0.856 24.565 1.00 94.69 117 ALA A N 1
ATOM 912 C CA . ALA A 1 117 ? -27.196 0.301 24.481 1.00 94.69 117 ALA A CA 1
ATOM 913 C C . ALA A 1 117 ? -27.464 -0.735 25.586 1.00 94.69 117 ALA A C 1
ATOM 915 O O . ALA A 1 117 ? -28.508 -0.687 26.234 1.00 94.69 117 ALA A O 1
ATOM 916 N N . HIS A 1 118 ? -26.504 -1.625 25.854 1.00 94.75 118 HIS A N 1
ATOM 917 C CA . HIS A 1 118 ? -26.602 -2.600 26.939 1.00 94.75 118 HIS A CA 1
ATOM 918 C C . HIS A 1 118 ? -26.709 -1.915 28.307 1.00 94.75 118 HIS A C 1
ATOM 920 O O . HIS A 1 118 ? -27.517 -2.318 29.140 1.00 94.75 118 HIS A O 1
ATOM 926 N N . LYS A 1 119 ? -25.932 -0.850 28.542 1.00 94.62 119 LYS A N 1
ATOM 927 C CA . LYS A 1 119 ? -26.023 -0.057 29.772 1.00 94.62 119 LYS A CA 1
ATOM 928 C C . LYS A 1 119 ? -27.408 0.574 29.928 1.00 94.62 119 LYS A C 1
ATOM 930 O O . LYS A 1 119 ? -27.975 0.503 31.011 1.00 94.62 119 LYS A O 1
ATOM 935 N N . SER A 1 120 ? -27.964 1.154 28.865 1.00 93.81 120 SER A N 1
ATOM 936 C CA . SER A 1 120 ? -29.319 1.717 28.887 1.00 93.81 120 SER A CA 1
ATOM 937 C C . SER A 1 120 ? -30.387 0.667 29.195 1.00 93.81 120 SER A C 1
ATOM 939 O O . SER A 1 120 ? -31.233 0.920 30.044 1.00 93.81 120 SER A O 1
ATOM 941 N N . LEU A 1 121 ? -30.326 -0.514 28.572 1.00 90.25 121 LEU A N 1
ATOM 942 C CA . LEU A 1 121 ? -31.255 -1.615 28.858 1.00 90.25 121 LEU A CA 1
ATOM 943 C C . LEU A 1 121 ? -31.123 -2.128 30.295 1.00 90.25 121 LEU A C 1
ATOM 945 O O . LEU A 1 121 ? -32.128 -2.341 30.959 1.00 90.25 121 LEU A O 1
ATOM 949 N N . SER A 1 122 ? -29.895 -2.271 30.799 1.00 92.50 122 SER A N 1
ATOM 950 C CA . SER A 1 122 ? -29.663 -2.667 32.191 1.00 92.50 122 SER A CA 1
ATOM 951 C C . SER A 1 122 ? -30.248 -1.659 33.179 1.00 92.50 122 SER A C 1
ATOM 953 O O . SER A 1 122 ? -30.762 -2.077 34.205 1.00 92.50 122 SER A O 1
ATOM 955 N N . MET A 1 123 ? -30.183 -0.356 32.886 1.00 89.69 123 MET A N 1
ATOM 956 C CA . MET A 1 123 ? -30.816 0.662 33.732 1.00 89.69 123 MET A CA 1
ATOM 957 C C . MET A 1 123 ? -32.347 0.572 33.690 1.00 89.69 123 MET A C 1
ATOM 959 O O . MET A 1 123 ? -32.977 0.778 34.716 1.00 89.69 123 MET A O 1
ATOM 963 N N . LEU A 1 124 ? -32.946 0.242 32.540 1.00 85.69 124 LEU A N 1
ATOM 964 C CA . LEU A 1 124 ? -34.400 0.063 32.431 1.00 85.69 124 LEU A CA 1
ATOM 965 C C . LEU A 1 124 ? -34.883 -1.187 33.179 1.00 85.69 124 LEU A C 1
ATOM 967 O O . LEU A 1 124 ? -35.835 -1.093 33.939 1.00 85.69 124 LEU A O 1
ATOM 971 N N . ASN A 1 125 ? -34.183 -2.316 33.048 1.00 77.62 125 ASN A N 1
ATOM 972 C CA . ASN A 1 125 ? -34.544 -3.545 33.762 1.00 77.62 125 ASN A CA 1
ATOM 973 C C . ASN A 1 125 ? -34.435 -3.403 35.291 1.00 77.62 125 ASN A C 1
ATOM 975 O O . ASN A 1 125 ? -35.202 -4.033 36.004 1.00 77.62 125 ASN A O 1
ATOM 979 N N . LEU A 1 126 ? -33.499 -2.587 35.796 1.00 65.00 126 LEU A N 1
ATOM 980 C CA . LEU A 1 126 ? -33.426 -2.271 37.229 1.00 65.00 126 LEU A CA 1
ATOM 981 C C . LEU A 1 126 ? -34.599 -1.397 37.692 1.00 65.00 126 LEU A C 1
ATOM 983 O O . LEU A 1 126 ? -35.016 -1.506 38.837 1.00 65.00 126 LEU A O 1
ATOM 987 N N . ASN A 1 127 ? -35.136 -0.545 36.817 1.00 58.69 127 ASN A N 1
ATOM 988 C CA . ASN A 1 127 ? -36.285 0.296 37.150 1.00 58.69 127 ASN A CA 1
ATOM 989 C C . ASN A 1 127 ? -37.607 -0.494 37.124 1.00 58.69 127 ASN A C 1
ATOM 991 O O . ASN A 1 127 ? -38.506 -0.184 37.896 1.00 58.69 127 ASN A O 1
ATOM 995 N N . ASP A 1 128 ? -37.716 -1.530 36.287 1.00 54.84 128 ASP A N 1
ATOM 996 C CA . ASP A 1 128 ? -38.895 -2.410 36.253 1.00 54.84 128 ASP A CA 1
ATOM 997 C C . ASP A 1 128 ? -38.990 -3.335 37.491 1.00 54.84 128 ASP A C 1
ATOM 999 O O . ASP A 1 128 ? -40.081 -3.796 37.824 1.00 54.84 128 ASP A O 1
ATOM 1003 N N . GLU A 1 129 ? -37.883 -3.594 38.205 1.00 53.22 129 GLU A N 1
ATOM 1004 C CA . GLU A 1 129 ? -37.900 -4.315 39.494 1.00 53.22 129 GLU A CA 1
ATOM 1005 C C . GLU A 1 129 ? -38.288 -3.415 40.690 1.00 53.22 129 GLU A C 1
ATOM 1007 O O . GLU A 1 129 ? -38.717 -3.940 41.717 1.00 53.22 129 GLU A O 1
ATOM 1012 N N . ASP A 1 130 ? -38.207 -2.083 40.556 1.00 47.09 130 ASP A N 1
ATOM 1013 C CA . ASP A 1 130 ? -38.568 -1.105 41.604 1.00 47.09 130 ASP A CA 1
ATOM 1014 C C . ASP A 1 130 ? -40.042 -0.649 41.508 1.00 47.09 130 ASP A C 1
ATOM 1016 O O . ASP A 1 130 ? -40.684 -0.389 42.522 1.00 47.09 130 ASP A O 1
ATOM 1020 N N . ASP A 1 131 ? -40.637 -0.657 40.306 1.00 43.47 131 ASP A N 1
ATOM 1021 C CA . ASP A 1 131 ? -42.049 -0.271 40.078 1.00 43.47 131 ASP A CA 1
ATOM 1022 C C . ASP A 1 131 ? -43.046 -1.443 40.288 1.00 43.47 131 ASP A C 1
ATOM 1024 O O . ASP A 1 131 ? -44.253 -1.324 40.065 1.00 43.47 131 ASP A O 1
ATOM 1028 N N . GLY A 1 132 ? -42.539 -2.607 40.720 1.00 41.72 132 GLY A N 1
ATOM 1029 C CA . GLY A 1 132 ? -43.293 -3.845 40.953 1.00 41.72 132 GLY A CA 1
ATOM 1030 C C . GLY A 1 132 ? -43.656 -4.141 42.413 1.00 41.72 132 GLY A C 1
ATOM 1031 O O . GLY A 1 132 ? -44.318 -5.151 42.676 1.00 41.72 132 GLY A O 1
ATOM 1032 N N . LEU A 1 133 ? -43.271 -3.294 43.373 1.00 44.41 133 LEU A N 1
ATOM 1033 C CA . LEU A 1 133 ? -43.736 -3.415 44.757 1.00 44.41 133 LEU A CA 1
ATOM 1034 C C . LEU A 1 133 ? -45.092 -2.723 44.910 1.00 44.41 133 LEU A C 1
ATOM 1036 O O . LEU A 1 133 ? -45.219 -1.614 45.420 1.00 44.41 133 LEU A O 1
ATOM 1040 N N . VAL A 1 134 ? -46.126 -3.435 44.459 1.00 41.88 134 VAL A N 1
ATOM 1041 C CA . VAL A 1 134 ? -47.501 -3.240 44.922 1.00 41.88 134 VAL A CA 1
ATOM 1042 C C . VAL A 1 134 ? -47.480 -3.212 46.450 1.00 41.88 134 VAL A C 1
ATOM 1044 O O . VAL A 1 134 ? -47.000 -4.165 47.067 1.00 41.88 134 VAL A O 1
ATOM 1047 N N . GLU A 1 135 ? -48.006 -2.124 47.020 1.00 44.47 135 GLU A N 1
ATOM 1048 C CA . GLU A 1 135 ? -48.367 -1.976 48.432 1.00 44.47 135 GLU A CA 1
ATOM 1049 C C . GLU A 1 135 ? -48.868 -3.309 49.000 1.00 44.47 135 GLU A C 1
ATOM 1051 O O . GLU A 1 135 ? -49.984 -3.750 48.729 1.00 44.47 135 GLU A O 1
ATOM 1056 N N . ASN A 1 136 ? -48.026 -3.964 49.790 1.00 37.66 136 ASN A N 1
ATOM 1057 C CA . ASN A 1 136 ? -48.471 -4.914 50.787 1.00 37.66 136 ASN A CA 1
ATOM 1058 C C . ASN A 1 136 ? -47.821 -4.485 52.093 1.00 37.66 136 ASN A C 1
ATOM 1060 O O . ASN A 1 136 ? -46.611 -4.612 52.273 1.00 37.66 136 ASN A O 1
ATOM 1064 N N . ASP A 1 137 ? -48.666 -3.934 52.956 1.00 44.53 137 ASP A N 1
ATOM 1065 C CA . ASP A 1 137 ? -48.407 -3.577 54.341 1.00 44.53 137 ASP A CA 1
ATOM 1066 C C . ASP A 1 137 ? -47.613 -4.664 55.082 1.00 44.53 137 ASP A C 1
ATOM 1068 O O . ASP A 1 137 ? -48.187 -5.630 55.588 1.00 44.53 137 ASP A O 1
ATOM 1072 N N . LEU A 1 138 ? -46.298 -4.487 55.205 1.00 39.78 138 LEU A N 1
ATOM 1073 C CA . LEU A 1 138 ? -45.497 -5.130 56.244 1.00 39.78 138 LEU A CA 1
ATOM 1074 C C . LEU A 1 138 ? -44.564 -4.077 56.844 1.00 39.78 138 LEU A C 1
ATOM 1076 O O . LEU A 1 138 ? -43.605 -3.617 56.229 1.00 39.78 138 LEU A O 1
ATOM 1080 N N . GLU A 1 139 ? -44.937 -3.658 58.047 1.00 44.34 139 GLU A N 1
ATOM 1081 C CA . GLU A 1 139 ? -44.253 -2.695 58.897 1.00 44.34 139 GLU A CA 1
ATOM 1082 C C . GLU A 1 139 ? -42.756 -3.009 59.069 1.00 44.34 139 GLU A C 1
ATOM 1084 O O . GLU A 1 139 ? -42.384 -4.076 59.546 1.00 44.34 139 GLU A O 1
ATOM 1089 N N . GLY A 1 140 ? -41.928 -2.007 58.764 1.00 47.25 140 GLY A N 1
ATOM 1090 C CA . GLY A 1 140 ? -40.862 -1.547 59.654 1.00 47.25 140 GLY A CA 1
ATOM 1091 C C . GLY A 1 140 ? -39.599 -2.398 59.776 1.00 47.25 140 GLY A C 1
ATOM 1092 O O . GLY A 1 140 ? -39.412 -3.055 60.790 1.00 47.25 140 GLY A O 1
ATOM 1093 N N . GLU A 1 141 ? -38.647 -2.206 58.862 1.00 50.81 141 GLU A N 1
ATOM 1094 C CA . GLU A 1 141 ? -37.241 -2.128 59.285 1.00 50.81 141 GLU A CA 1
ATOM 1095 C C . GLU A 1 141 ? -36.934 -0.657 59.576 1.00 50.81 141 GLU A C 1
ATOM 1097 O O . GLU A 1 141 ? -36.828 0.178 58.671 1.00 50.81 141 GLU A O 1
ATOM 1102 N N . THR A 1 142 ? -36.866 -0.304 60.857 1.00 63.91 142 THR A N 1
ATOM 1103 C CA . THR A 1 142 ? -36.477 1.047 61.280 1.00 63.91 142 THR A CA 1
ATOM 1104 C C . THR A 1 142 ? -35.056 1.358 60.809 1.00 63.91 142 THR A C 1
ATOM 1106 O O . THR A 1 142 ? -34.163 0.526 60.925 1.00 63.91 142 THR A O 1
ATOM 1109 N N . GLU A 1 143 ? -34.802 2.582 60.336 1.00 59.41 143 GLU A N 1
ATOM 1110 C CA . GLU A 1 143 ? -33.468 3.055 59.900 1.00 59.41 143 GLU A CA 1
ATOM 1111 C C . GLU A 1 143 ? -32.352 2.855 60.951 1.00 59.41 143 GLU A C 1
ATOM 1113 O O . GLU A 1 143 ? -31.161 2.850 60.633 1.00 59.41 143 GLU A O 1
ATOM 1118 N N . GLU A 1 144 ? -32.735 2.653 62.210 1.00 64.19 144 GLU A N 1
ATOM 1119 C CA . GLU A 1 144 ? -31.856 2.282 63.314 1.00 64.19 144 GLU A CA 1
ATOM 1120 C C . GLU A 1 144 ? -31.294 0.855 63.179 1.00 64.19 144 GLU A C 1
ATOM 1122 O O . GLU A 1 144 ? -30.102 0.651 63.403 1.00 64.19 144 GLU A O 1
ATOM 1127 N N . GLU A 1 145 ? -32.087 -0.109 62.701 1.00 66.56 145 GLU A N 1
ATOM 1128 C CA . GLU A 1 145 ? -31.629 -1.480 62.436 1.00 66.56 145 GLU A CA 1
ATOM 1129 C C . GLU A 1 145 ? -30.636 -1.510 61.273 1.00 66.56 145 GLU A C 1
ATOM 1131 O O . GLU A 1 145 ? -29.579 -2.129 61.380 1.00 66.56 145 GLU A O 1
ATOM 1136 N N . LYS A 1 146 ? -30.887 -0.746 60.201 1.00 67.00 146 LYS A N 1
ATOM 1137 C CA . LYS A 1 146 ? -29.929 -0.615 59.088 1.00 67.00 146 LYS A CA 1
ATOM 1138 C C . LYS A 1 146 ? -28.600 -0.012 59.5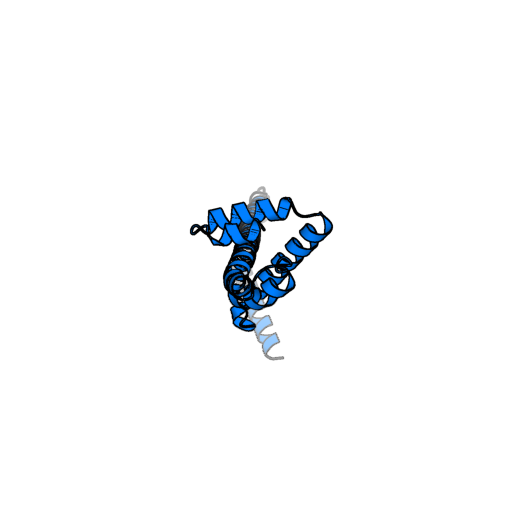34 1.00 67.00 146 LYS A C 1
ATOM 1140 O O . LYS A 1 146 ? -27.541 -0.452 59.079 1.00 67.00 146 LYS A O 1
ATOM 1145 N N . ARG A 1 147 ? -28.628 0.971 60.442 1.00 73.75 147 ARG A N 1
ATOM 1146 C CA . ARG A 1 147 ? -27.406 1.524 61.046 1.00 73.75 147 ARG A CA 1
ATOM 1147 C C . ARG A 1 147 ? -26.655 0.480 61.863 1.00 73.75 147 ARG A C 1
ATOM 1149 O O . ARG A 1 147 ? -25.455 0.330 61.652 1.00 73.75 147 ARG A O 1
ATOM 1156 N N . LEU A 1 148 ? -27.360 -0.264 62.713 1.00 77.00 148 LEU A N 1
ATOM 1157 C CA . LEU A 1 148 ? -26.780 -1.323 63.541 1.00 77.00 148 LEU A CA 1
ATOM 1158 C C . LEU A 1 148 ? -26.149 -2.440 62.702 1.00 77.00 148 LEU A C 1
ATOM 1160 O O . LEU A 1 148 ? -25.022 -2.845 62.982 1.00 77.00 148 LEU A O 1
ATOM 1164 N N . LEU A 1 149 ? -26.809 -2.892 61.630 1.00 76.38 149 LEU A N 1
ATOM 1165 C CA . LEU A 1 149 ? -26.230 -3.892 60.725 1.00 76.38 149 LEU A CA 1
ATOM 1166 C C . LEU A 1 149 ? -24.991 -3.363 59.991 1.00 76.38 149 LEU A C 1
ATOM 1168 O O . LEU A 1 149 ? -24.023 -4.099 59.799 1.00 76.38 149 LEU A O 1
ATOM 1172 N N . THR A 1 150 ? -24.998 -2.088 59.593 1.00 77.31 150 THR A N 1
ATOM 1173 C CA . THR A 1 150 ? -23.849 -1.471 58.911 1.00 77.31 150 THR A CA 1
ATOM 1174 C C . THR A 1 150 ? -22.645 -1.349 59.847 1.00 77.31 150 THR A C 1
ATOM 1176 O O . THR A 1 150 ? -21.511 -1.580 59.428 1.00 77.31 150 THR A O 1
ATOM 1179 N N . GLU A 1 151 ? -22.885 -1.032 61.118 1.00 80.25 151 GLU A N 1
ATOM 1180 C CA . GLU A 1 151 ? -21.852 -0.947 62.151 1.00 80.25 151 GLU A CA 1
ATOM 1181 C C . GLU A 1 151 ? -21.273 -2.334 62.478 1.00 80.25 151 GLU A C 1
ATOM 1183 O O . GLU A 1 151 ? -20.056 -2.512 62.460 1.00 80.25 151 GLU A O 1
ATOM 1188 N N . GLN A 1 152 ? -22.123 -3.358 62.621 1.00 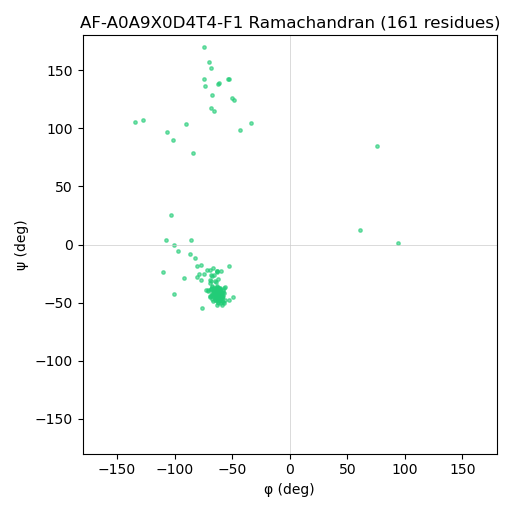80.69 152 GLN A N 1
ATOM 1189 C CA . GLN A 1 152 ? -21.681 -4.741 62.851 1.00 80.69 152 GLN A CA 1
ATOM 1190 C C . GLN A 1 152 ? -20.859 -5.320 61.686 1.00 80.69 152 GLN A C 1
ATOM 1192 O O . GLN A 1 152 ? -19.900 -6.062 61.904 1.00 80.69 152 GLN A O 1
ATOM 1197 N N . LEU A 1 153 ? -21.189 -4.967 60.440 1.00 77.00 153 LEU A N 1
ATOM 1198 C CA . LEU A 1 153 ? -20.406 -5.361 59.262 1.00 77.00 153 LEU A CA 1
ATOM 1199 C C . LEU A 1 153 ? -19.031 -4.679 59.209 1.00 77.00 153 LEU A C 1
ATOM 1201 O O . LEU A 1 153 ? -18.077 -5.264 58.691 1.00 77.00 153 LEU A O 1
ATOM 1205 N N . PHE A 1 154 ? -18.918 -3.458 59.734 1.00 78.38 154 PHE A N 1
ATOM 1206 C CA . PHE A 1 154 ? -17.643 -2.751 59.815 1.00 78.38 154 PHE A CA 1
ATOM 1207 C C . PHE A 1 154 ? -16.708 -3.413 60.836 1.00 78.38 154 PHE A C 1
ATOM 1209 O O . PHE A 1 154 ? -15.553 -3.690 60.510 1.00 78.38 154 PHE A O 1
ATOM 1216 N N . GLU A 1 155 ? -17.226 -3.762 62.016 1.00 81.44 155 GLU A N 1
ATOM 1217 C CA . GLU A 1 155 ? -16.445 -4.424 63.070 1.00 81.44 155 GLU A CA 1
ATOM 1218 C C . GLU A 1 155 ? -15.948 -5.819 62.657 1.00 81.44 155 GLU A C 1
ATOM 1220 O O . GLU A 1 155 ? -14.791 -6.165 62.904 1.00 81.44 155 GLU A O 1
ATOM 1225 N N . LEU A 1 156 ? -16.778 -6.610 61.967 1.00 74.88 156 LEU A N 1
ATOM 1226 C CA . LEU A 1 156 ? -16.373 -7.928 61.459 1.00 74.88 156 LEU A CA 1
ATOM 1227 C C . LEU A 1 156 ? -15.229 -7.833 60.440 1.00 74.88 156 LEU A C 1
ATOM 1229 O O . LEU A 1 156 ? -14.298 -8.636 60.473 1.00 74.88 156 LEU A O 1
ATOM 1233 N N . ARG A 1 157 ? -15.258 -6.819 59.570 1.00 74.12 157 ARG A N 1
ATOM 1234 C CA . ARG A 1 157 ? -14.208 -6.595 58.569 1.00 74.12 157 ARG A CA 1
ATOM 1235 C C . ARG A 1 157 ? -12.889 -6.144 59.198 1.00 74.12 157 ARG A C 1
ATOM 1237 O O . ARG A 1 157 ? -11.819 -6.475 58.689 1.00 74.12 157 ARG A O 1
ATOM 1244 N N . GLU A 1 158 ? -12.958 -5.387 60.288 1.00 77.38 158 GLU A N 1
ATOM 1245 C CA . GLU A 1 158 ? -11.777 -4.950 61.030 1.00 77.38 158 GLU A CA 1
ATOM 1246 C C . GLU A 1 158 ? -11.152 -6.118 61.814 1.00 77.38 158 GLU A C 1
ATOM 1248 O O . GLU A 1 158 ? -9.931 -6.293 61.781 1.00 77.38 158 GLU A O 1
ATOM 1253 N N . ALA A 1 159 ? -11.977 -6.995 62.399 1.00 71.19 159 ALA A N 1
ATOM 1254 C CA . ALA A 1 159 ? -11.529 -8.220 63.065 1.00 71.19 159 ALA A CA 1
ATOM 1255 C C . ALA A 1 159 ? -10.853 -9.222 62.105 1.00 71.19 159 ALA A C 1
ATOM 1257 O O . ALA A 1 159 ? -9.848 -9.830 62.470 1.00 71.19 159 ALA A O 1
ATOM 1258 N N . GLU A 1 160 ? -11.341 -9.354 60.866 1.00 69.19 160 GLU A N 1
ATOM 1259 C CA . GLU A 1 160 ? -10.704 -10.190 59.833 1.00 69.19 160 GLU A CA 1
ATOM 1260 C C . GLU A 1 160 ? -9.364 -9.625 59.330 1.00 69.19 160 GLU A C 1
ATOM 1262 O O . GLU A 1 160 ? -8.538 -10.377 58.822 1.00 69.19 160 GLU A O 1
ATOM 1267 N N . SER A 1 161 ? -9.113 -8.319 59.485 1.00 62.97 161 SER A N 1
ATOM 1268 C CA . SER A 1 161 ? -7.855 -7.681 59.060 1.00 62.97 161 SER A CA 1
ATOM 1269 C C . SER A 1 161 ? -6.699 -7.828 60.060 1.00 62.97 161 SER A C 1
ATOM 1271 O O . SER A 1 161 ? -5.552 -7.523 59.729 1.00 62.97 161 SER A O 1
ATOM 1273 N N . LEU A 1 162 ? -7.005 -8.281 61.280 1.00 58.00 162 LEU A N 1
ATOM 1274 C CA . LEU A 1 162 ? -6.063 -8.477 62.388 1.00 58.00 162 LEU A CA 1
ATOM 1275 C C . LEU A 1 162 ? -5.765 -9.965 62.673 1.00 58.00 162 LEU A C 1
ATOM 1277 O O . LEU A 1 162 ? -5.022 -10.261 63.612 1.00 58.00 162 LEU A O 1
ATOM 1281 N N . SER A 1 163 ? -6.316 -10.880 61.863 1.00 49.97 163 SER A N 1
ATOM 1282 C CA . SER A 1 163 ? -5.974 -12.312 61.808 1.00 49.97 163 SER A CA 1
ATOM 1283 C C . SER A 1 163 ? -5.023 -12.620 60.653 1.00 49.97 163 SER A C 1
ATOM 1285 O O . SER A 1 163 ? -4.357 -13.676 60.762 1.00 49.97 163 SER A O 1
#

InterPro domains:
  IPR000198 Rho GTPase-activating protein domain [PF00620] (2-70)
  IPR000198 Rho GTPase-activating protein domain [PS50238] (1-100)
  IPR008936 Rho GTPase activation protein [G3DSA:1.10.555.10] (1-111)
  IPR008936 Rho GTPase activation protein [SSF48350] (2-94)
  IPR046987 Unconventional class IX myosin [PTHR46184] (2-155)